Protein AF-A0A3A0DYP3-F1 (afdb_monomer)

Sequence (157 aa):
MLNRRVFAIALAVCALGVLTSTAEARRLRQDPPAAPTPPASPSDAAPAPAAPVYASGCCADAKPCCDPCIKYRHRRNRCFKCCECGTTSATLRVKDACCCCYIDVPVCMPCCVKGEPCVSTRCGLFGRTIVEYSWDCGYRIEVAMTKHGDAIVTYFG

Mean predicted aligned error: 17.24 Å

Structure (mmCIF, N/CA/C/O backbone):
data_AF-A0A3A0DYP3-F1
#
_entry.id   AF-A0A3A0DYP3-F1
#
loop_
_atom_site.group_PDB
_atom_site.id
_atom_site.type_symbol
_atom_site.label_atom_id
_atom_site.label_alt_id
_atom_site.label_comp_id
_atom_site.label_asym_id
_atom_site.label_entity_id
_atom_site.label_seq_id
_atom_site.pdbx_PDB_ins_code
_atom_site.Cartn_x
_atom_site.Cartn_y
_atom_site.Cartn_z
_atom_site.occupancy
_atom_site.B_iso_or_equiv
_atom_site.auth_seq_id
_atom_site.auth_comp_id
_atom_site.auth_asym_id
_atom_site.auth_atom_id
_atom_site.pdbx_PDB_model_num
ATOM 1 N N . MET A 1 1 ? -12.536 39.979 -4.510 1.00 49.19 1 MET A N 1
ATOM 2 C CA . MET A 1 1 ? -13.355 40.232 -5.714 1.00 49.19 1 MET A CA 1
ATOM 3 C C . MET A 1 1 ? -13.111 39.112 -6.715 1.00 49.19 1 MET A C 1
ATOM 5 O O . MET A 1 1 ? -11.956 38.777 -6.907 1.00 49.19 1 MET A O 1
ATOM 9 N N . LEU A 1 2 ? -14.199 38.565 -7.281 1.00 45.53 2 LEU A N 1
ATOM 10 C CA . LEU A 1 2 ? -14.297 37.662 -8.449 1.00 45.53 2 LEU A CA 1
ATOM 11 C C . LEU A 1 2 ? -13.434 36.377 -8.425 1.00 45.53 2 LEU A C 1
ATOM 13 O O . LEU A 1 2 ? -12.230 36.408 -8.587 1.00 45.53 2 LEU A O 1
ATOM 17 N N . ASN A 1 3 ? -14.018 35.186 -8.259 1.00 43.66 3 ASN A N 1
ATOM 18 C CA . ASN A 1 3 ? -14.694 34.533 -9.384 1.00 43.66 3 ASN A CA 1
ATOM 19 C C . ASN A 1 3 ? -15.841 33.610 -8.935 1.00 43.66 3 ASN A C 1
ATOM 21 O O . ASN A 1 3 ? -15.709 32.397 -8.819 1.00 43.66 3 ASN A O 1
ATOM 25 N N . ARG A 1 4 ? -17.023 34.211 -8.756 1.00 50.47 4 ARG A N 1
ATOM 26 C CA . ARG A 1 4 ? -18.318 33.536 -8.537 1.00 50.47 4 ARG A CA 1
ATOM 27 C C . ARG A 1 4 ? -18.973 33.004 -9.829 1.00 50.47 4 ARG A C 1
ATOM 29 O O . ARG A 1 4 ? -20.098 32.529 -9.780 1.00 50.47 4 ARG A O 1
ATOM 36 N N . ARG A 1 5 ? -18.302 33.091 -10.986 1.00 50.88 5 ARG A N 1
ATOM 37 C CA . ARG A 1 5 ? -18.901 32.811 -12.309 1.00 50.88 5 ARG A CA 1
ATOM 38 C C . ARG A 1 5 ? -18.634 31.412 -12.876 1.00 50.88 5 ARG A C 1
ATOM 40 O O . ARG A 1 5 ? -19.340 31.006 -13.786 1.00 50.88 5 ARG A O 1
ATOM 47 N N . VAL A 1 6 ? -17.689 30.648 -12.325 1.00 48.25 6 VAL A N 1
ATOM 48 C CA . VAL A 1 6 ? -17.408 29.278 -12.815 1.00 48.25 6 VAL A CA 1
ATOM 49 C C . VAL A 1 6 ? -18.403 28.249 -12.247 1.00 48.25 6 VAL A C 1
ATOM 51 O O . VAL A 1 6 ? -18.668 27.225 -12.865 1.00 48.25 6 VAL A O 1
ATOM 54 N N . PHE A 1 7 ? -19.044 28.558 -11.115 1.00 46.53 7 PHE A N 1
ATOM 55 C CA . PHE A 1 7 ? -20.012 27.675 -10.451 1.00 46.53 7 PHE A CA 1
ATOM 56 C C . PHE A 1 7 ? -21.372 27.546 -11.160 1.00 46.53 7 PHE A C 1
ATOM 58 O O . PHE A 1 7 ? -22.157 26.677 -10.796 1.00 46.53 7 PHE A O 1
ATOM 65 N N . ALA A 1 8 ? -21.663 28.372 -12.169 1.00 48.62 8 ALA A N 1
ATOM 66 C CA . ALA A 1 8 ? -22.982 28.406 -12.805 1.00 48.62 8 ALA A CA 1
ATOM 67 C C . ALA A 1 8 ? -23.137 27.469 -14.019 1.00 48.62 8 ALA A C 1
ATOM 69 O O . ALA A 1 8 ? -24.260 27.236 -14.450 1.00 48.62 8 ALA A O 1
ATOM 70 N N . ILE A 1 9 ? -22.052 26.911 -14.573 1.00 47.16 9 ILE A N 1
ATOM 71 C CA . ILE A 1 9 ? -22.124 26.136 -15.831 1.00 47.16 9 ILE A CA 1
ATOM 72 C C . ILE A 1 9 ? -22.173 24.615 -15.586 1.00 47.16 9 ILE A C 1
ATOM 74 O O . ILE A 1 9 ? -22.730 23.878 -16.393 1.00 47.16 9 ILE A O 1
ATOM 78 N N . ALA A 1 10 ? -21.700 24.123 -14.437 1.00 42.03 10 ALA A N 1
ATOM 79 C CA . ALA A 1 10 ? -21.746 22.687 -14.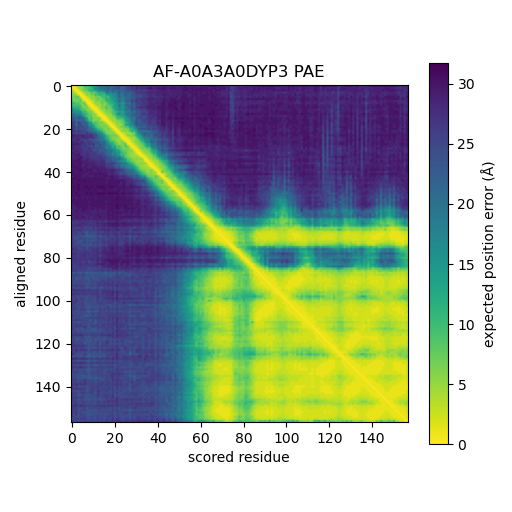125 1.00 42.03 10 ALA A CA 1
ATOM 80 C C . ALA A 1 10 ? -23.122 22.190 -13.625 1.00 42.03 10 ALA A C 1
ATOM 82 O O . ALA A 1 10 ? -23.337 20.987 -13.518 1.00 42.03 10 ALA A O 1
ATOM 83 N N . LEU A 1 11 ? -24.063 23.097 -13.334 1.00 47.62 11 LEU A N 1
ATOM 84 C CA . LEU A 1 11 ? -25.394 22.763 -12.805 1.00 47.62 11 LEU A CA 1
ATOM 85 C C . LEU A 1 11 ? -26.462 22.515 -13.889 1.00 47.62 11 LEU A C 1
ATOM 87 O O . LEU A 1 11 ? -27.558 22.079 -13.558 1.00 47.62 11 LEU A O 1
ATOM 91 N N . ALA A 1 12 ? -26.159 22.746 -15.172 1.00 46.81 12 ALA A N 1
ATOM 92 C CA . ALA A 1 12 ? -27.157 22.708 -16.249 1.00 46.81 12 ALA A CA 1
ATOM 93 C C . ALA A 1 12 ? -27.165 21.423 -17.107 1.00 46.81 12 ALA A C 1
ATOM 95 O O . ALA A 1 12 ? -28.028 21.293 -17.969 1.00 46.81 12 ALA A O 1
ATOM 96 N N . VAL A 1 13 ? -26.252 20.462 -16.896 1.00 48.31 13 VAL A N 1
ATOM 97 C CA . VAL A 1 13 ? -26.131 19.273 -17.778 1.00 48.31 13 VAL A CA 1
ATOM 98 C C . VAL A 1 13 ? -26.645 17.965 -17.153 1.00 48.31 13 VAL A C 1
ATOM 100 O O . VAL A 1 13 ? -27.012 17.051 -17.882 1.00 48.31 13 VAL A O 1
ATOM 103 N N . CYS A 1 14 ? -26.800 17.858 -15.830 1.00 44.19 14 CYS A N 1
ATOM 104 C CA . CYS A 1 14 ? -27.286 16.614 -15.200 1.00 44.19 14 CYS A CA 1
ATOM 105 C C . CYS A 1 14 ? -28.796 16.594 -14.891 1.00 44.19 14 CYS A C 1
ATOM 107 O O . CYS A 1 14 ? -29.244 15.768 -14.102 1.00 44.19 14 CYS A O 1
ATOM 109 N N . ALA A 1 15 ? -29.588 17.482 -15.501 1.00 46.59 15 ALA A N 1
ATOM 110 C CA . ALA A 1 15 ? -31.044 17.543 -15.320 1.00 46.59 15 ALA A CA 1
ATOM 111 C C . ALA A 1 15 ? -31.855 16.869 -16.453 1.00 46.59 15 ALA A C 1
ATOM 113 O O . ALA A 1 15 ? -33.073 17.000 -16.483 1.00 46.59 15 ALA A O 1
ATOM 114 N N . LEU A 1 16 ? -31.214 16.136 -17.375 1.00 54.31 16 LEU A N 1
ATOM 115 C CA . LEU A 1 16 ? -31.876 15.514 -18.541 1.00 54.31 16 LEU A CA 1
ATOM 116 C C . LEU A 1 16 ? -31.851 13.970 -18.559 1.00 54.31 16 LEU A C 1
ATOM 118 O O . LEU A 1 16 ? -32.126 13.363 -19.585 1.00 54.31 16 LEU A O 1
ATOM 122 N N . GLY A 1 17 ? -31.539 13.312 -17.438 1.00 45.53 17 GLY A N 1
ATOM 123 C CA . GLY A 1 17 ? -31.373 11.849 -17.380 1.00 45.53 17 GLY A CA 1
ATOM 124 C C . GLY A 1 17 ? -32.507 11.048 -16.729 1.00 45.53 17 GLY A C 1
ATOM 125 O O . GLY A 1 17 ? -32.281 9.898 -16.367 1.00 45.53 17 GLY A O 1
ATOM 126 N N . VAL A 1 18 ? -33.692 11.628 -16.519 1.00 54.06 18 VAL A N 1
ATOM 127 C CA . VAL A 1 18 ? -34.864 10.900 -15.995 1.00 54.06 18 VAL A CA 1
ATOM 128 C C . VAL A 1 18 ? -35.795 10.575 -17.165 1.00 54.06 18 VAL A C 1
ATOM 130 O O . VAL A 1 18 ? -36.133 11.487 -17.912 1.00 54.06 18 VAL A O 1
ATOM 133 N N . LEU A 1 19 ? -36.229 9.304 -17.250 1.00 55.69 19 LEU A N 1
ATOM 134 C CA . LEU A 1 19 ? -37.325 8.715 -18.058 1.00 55.69 19 LEU A CA 1
ATOM 135 C C . LEU A 1 19 ? -36.908 7.717 -19.161 1.00 55.69 19 LEU A C 1
ATOM 137 O O . LEU A 1 19 ? -37.058 8.000 -20.338 1.00 55.69 19 LEU A O 1
ATOM 141 N N . THR A 1 20 ? -36.497 6.504 -18.772 1.00 54.12 20 THR A N 1
ATOM 142 C CA . THR A 1 20 ? -36.883 5.203 -19.383 1.00 54.12 20 THR A CA 1
ATOM 143 C C . THR A 1 20 ? -36.590 4.130 -18.314 1.00 54.12 20 THR A C 1
ATOM 145 O O . THR A 1 20 ? -35.603 4.252 -17.605 1.00 54.12 20 THR A O 1
ATOM 148 N N . SER A 1 21 ? -37.329 3.062 -18.041 1.00 49.12 21 SER A N 1
ATOM 149 C CA . SER A 1 21 ? -38.629 2.543 -18.443 1.00 49.12 21 SER A CA 1
ATOM 150 C C . SER A 1 21 ? -38.916 1.410 -17.438 1.00 49.12 21 SER A C 1
ATOM 152 O O . SER A 1 21 ? -38.112 0.488 -17.304 1.00 49.12 21 SER A O 1
ATOM 154 N N . THR A 1 22 ? -40.005 1.484 -16.673 1.00 56.69 22 THR A N 1
ATOM 155 C CA . THR A 1 22 ? -40.466 0.399 -15.793 1.00 56.69 22 THR A CA 1
ATOM 156 C C . THR A 1 22 ? -41.339 -0.563 -16.593 1.00 56.69 22 THR A C 1
ATOM 158 O O . THR A 1 22 ? -42.532 -0.303 -16.734 1.00 56.69 22 THR A O 1
ATOM 161 N N . ALA A 1 23 ? -40.775 -1.658 -17.111 1.00 53.50 23 ALA A N 1
ATOM 162 C CA . ALA A 1 23 ? -41.556 -2.764 -17.677 1.00 53.50 23 ALA A CA 1
ATOM 163 C C . ALA A 1 23 ? -40.728 -4.048 -17.905 1.00 53.50 23 ALA A C 1
ATOM 165 O O . ALA A 1 23 ? -40.669 -4.534 -19.022 1.00 53.50 23 ALA A O 1
ATOM 166 N N . GLU A 1 24 ? -40.131 -4.647 -16.872 1.00 52.50 24 GLU A N 1
ATOM 167 C CA . GLU A 1 24 ? -39.920 -6.111 -16.868 1.00 52.50 24 GLU A CA 1
ATOM 168 C C . GLU A 1 24 ? -40.176 -6.663 -15.469 1.00 52.50 24 GLU A C 1
ATOM 170 O O . GLU A 1 24 ? -39.311 -7.071 -14.698 1.00 52.50 24 GLU A O 1
ATOM 175 N N . ALA A 1 25 ? -41.459 -6.624 -15.135 1.00 46.84 25 ALA A N 1
ATOM 176 C CA . ALA A 1 25 ? -42.034 -7.480 -14.131 1.00 46.84 25 ALA A CA 1
ATOM 177 C C . ALA A 1 25 ? -42.180 -8.898 -14.719 1.00 46.84 25 ALA A C 1
ATOM 179 O O . ALA A 1 25 ? -42.709 -9.072 -15.813 1.00 46.84 25 ALA A O 1
ATOM 180 N N . ARG A 1 26 ? -41.836 -9.904 -13.907 1.00 54.12 26 ARG A N 1
ATOM 181 C CA . ARG A 1 26 ? -42.404 -11.266 -13.944 1.00 54.12 26 ARG A CA 1
ATOM 182 C C . ARG A 1 26 ? -42.027 -12.188 -15.114 1.00 54.12 26 ARG A C 1
ATOM 184 O O . ARG A 1 26 ? -42.924 -12.694 -15.774 1.00 54.12 26 ARG A O 1
ATOM 191 N N . ARG A 1 27 ? -40.758 -12.572 -15.253 1.00 54.44 27 ARG A N 1
ATOM 192 C CA . ARG A 1 27 ? -40.360 -13.925 -15.716 1.00 54.44 27 ARG A CA 1
ATOM 193 C C . ARG A 1 27 ? -38.982 -14.224 -15.129 1.00 54.44 27 ARG A C 1
ATOM 195 O O . ARG A 1 27 ? -37.998 -13.745 -15.654 1.00 54.44 27 ARG A O 1
ATOM 202 N N . LEU A 1 28 ? -38.866 -14.812 -13.942 1.00 49.69 28 LEU A N 1
ATOM 203 C CA . LEU A 1 28 ? -38.463 -16.218 -13.810 1.00 49.69 28 LEU A CA 1
ATOM 204 C C . LEU A 1 28 ? -38.693 -16.656 -12.348 1.00 49.69 28 LEU A C 1
ATOM 206 O O . LEU A 1 28 ? -37.791 -16.665 -11.518 1.00 49.69 28 LEU A O 1
ATOM 210 N N . ARG A 1 29 ? -39.942 -16.979 -12.006 1.00 54.25 29 ARG A N 1
ATOM 211 C CA . ARG A 1 29 ? -40.227 -17.993 -10.985 1.00 54.25 29 ARG A CA 1
ATOM 212 C C . ARG A 1 29 ? -40.549 -19.254 -11.763 1.00 54.25 29 ARG A C 1
ATOM 214 O O . ARG A 1 29 ? -41.555 -19.234 -12.461 1.00 54.25 29 ARG A O 1
ATOM 221 N N . GLN A 1 30 ? -39.713 -20.278 -11.625 1.00 53.84 30 GLN A N 1
ATOM 222 C CA . GLN A 1 30 ? -40.032 -21.715 -11.606 1.00 53.84 30 GLN A CA 1
ATOM 223 C C . GLN A 1 30 ? -38.833 -22.497 -12.138 1.00 53.84 30 GLN A C 1
ATOM 225 O O . GLN A 1 30 ? -38.825 -22.918 -13.288 1.00 53.84 30 GLN A O 1
ATOM 230 N N . ASP A 1 31 ? -37.849 -22.717 -11.268 1.00 53.12 31 ASP 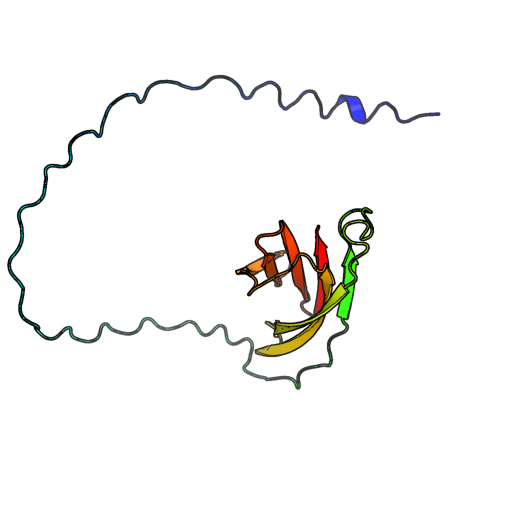A N 1
ATOM 231 C CA . ASP A 1 31 ? -37.004 -23.897 -11.402 1.00 53.12 31 ASP A CA 1
ATOM 232 C C . ASP A 1 31 ? -37.641 -25.031 -10.578 1.00 53.12 31 ASP A C 1
ATOM 234 O O . ASP A 1 31 ? -37.949 -24.831 -9.396 1.00 53.12 31 ASP A O 1
ATOM 238 N N . PRO A 1 32 ? -37.926 -26.194 -11.189 1.00 71.44 32 PRO A N 1
ATOM 239 C CA . PRO A 1 32 ? -38.406 -27.376 -10.484 1.00 71.44 32 PRO A CA 1
ATOM 240 C C . PRO A 1 32 ? -37.293 -27.986 -9.610 1.00 71.44 32 PRO A C 1
ATOM 242 O O . PRO A 1 32 ? -36.113 -27.874 -9.948 1.00 71.44 32 PRO A O 1
ATOM 245 N N . PRO A 1 33 ? -37.630 -28.670 -8.499 1.00 66.00 33 PRO A N 1
ATOM 246 C CA . PRO A 1 33 ? -36.640 -29.398 -7.714 1.00 66.00 33 PRO A CA 1
ATOM 247 C C . PRO A 1 33 ? -36.077 -30.560 -8.543 1.00 66.00 33 PRO A C 1
ATOM 249 O O . PRO A 1 33 ? -36.802 -31.478 -8.928 1.00 66.00 33 PRO A O 1
ATOM 252 N N . ALA A 1 34 ? -34.776 -30.500 -8.828 1.00 58.84 34 ALA A N 1
ATOM 253 C CA . ALA A 1 34 ? -34.045 -31.573 -9.483 1.00 58.84 34 ALA A CA 1
ATOM 254 C C . ALA A 1 34 ? -34.064 -32.839 -8.611 1.00 58.84 34 ALA A C 1
ATOM 256 O O . ALA A 1 34 ? -33.774 -32.800 -7.414 1.00 58.84 34 ALA A O 1
ATOM 257 N N . ALA A 1 35 ? -34.424 -33.961 -9.232 1.00 71.69 35 ALA A N 1
ATOM 258 C CA . ALA A 1 35 ? -34.353 -35.290 -8.643 1.00 71.69 35 ALA A CA 1
ATOM 259 C C . ALA A 1 35 ? -32.901 -35.658 -8.258 1.00 71.69 35 ALA A C 1
ATOM 261 O O . ALA A 1 35 ? -31.962 -35.197 -8.912 1.00 71.69 35 ALA A O 1
ATOM 262 N N . PRO A 1 36 ? -32.697 -36.512 -7.238 1.00 68.25 36 PRO A N 1
ATOM 263 C CA . PRO A 1 36 ? -31.372 -36.991 -6.865 1.00 68.25 36 PRO A CA 1
ATOM 264 C C . PRO A 1 36 ? -30.791 -37.888 -7.967 1.00 68.25 36 PRO A C 1
ATOM 266 O O . PRO A 1 36 ? -31.333 -38.950 -8.277 1.00 68.25 36 PRO A O 1
ATOM 269 N N . THR A 1 37 ? -29.678 -37.459 -8.558 1.00 69.25 37 THR A N 1
ATOM 270 C CA . THR A 1 37 ? -28.865 -38.273 -9.464 1.00 69.25 37 THR A CA 1
ATOM 271 C C . THR A 1 37 ? -27.999 -39.269 -8.673 1.00 69.25 37 THR A C 1
ATOM 273 O O . THR A 1 37 ? -27.466 -38.919 -7.618 1.00 69.25 37 THR A O 1
ATOM 276 N N . PRO A 1 38 ? -27.846 -40.519 -9.152 1.00 74.12 38 PRO A N 1
ATOM 277 C CA . PRO A 1 38 ? -26.956 -41.515 -8.552 1.00 74.12 38 PRO A CA 1
ATOM 278 C C . PRO A 1 38 ? -25.468 -41.149 -8.739 1.00 74.12 38 PRO A C 1
ATOM 280 O O . PRO A 1 38 ? -25.134 -40.397 -9.659 1.00 74.12 38 PRO A O 1
ATOM 283 N N . PRO A 1 39 ? -24.557 -41.683 -7.898 1.00 63.19 39 PRO A N 1
ATOM 284 C CA . PRO A 1 39 ? -23.129 -41.392 -7.984 1.00 63.19 39 PRO A CA 1
ATOM 285 C C . PRO A 1 39 ? -22.526 -41.971 -9.270 1.00 63.19 39 PRO A C 1
ATOM 287 O O . PRO A 1 39 ? -22.543 -43.182 -9.492 1.00 63.19 39 PRO A O 1
ATOM 290 N N . ALA A 1 40 ? -21.988 -41.091 -10.116 1.00 54.91 40 ALA A N 1
ATOM 291 C CA . ALA A 1 40 ? -21.222 -41.462 -11.296 1.00 54.91 40 ALA A CA 1
ATOM 292 C C . ALA A 1 40 ? -19.778 -41.827 -10.911 1.00 54.91 40 ALA A C 1
ATOM 294 O O . ALA A 1 40 ? -19.113 -41.106 -10.165 1.00 54.91 40 ALA A O 1
ATOM 295 N N . SER A 1 41 ? -19.329 -42.965 -11.440 1.00 66.00 41 SER A N 1
ATOM 296 C CA . SER A 1 41 ? -17.976 -43.516 -11.357 1.00 66.00 41 SER A CA 1
ATOM 297 C C . SER A 1 41 ? -16.876 -42.549 -11.823 1.00 66.00 41 SER A C 1
ATOM 299 O O . SER A 1 41 ? -17.119 -41.719 -12.701 1.00 66.00 41 SER A O 1
ATOM 301 N N . PRO A 1 42 ? -15.636 -42.707 -11.321 1.00 60.72 42 PRO A N 1
ATOM 302 C CA . PRO A 1 42 ? -14.478 -41.977 -11.817 1.00 60.72 42 PRO A CA 1
ATOM 303 C C . PRO A 1 42 ? -14.038 -42.579 -13.157 1.00 60.72 42 PRO A C 1
ATOM 305 O O . PRO A 1 42 ? -13.536 -43.699 -13.202 1.00 60.72 42 PRO A O 1
ATOM 308 N N . SER A 1 43 ? -14.248 -41.841 -14.247 1.00 58.62 43 SER A N 1
ATOM 309 C CA . SER A 1 43 ? -13.662 -42.149 -15.552 1.00 58.62 43 SER A CA 1
ATOM 310 C C . SER A 1 43 ? -12.759 -40.993 -15.967 1.00 58.62 43 SER A C 1
ATOM 312 O O . SER A 1 43 ? -13.156 -39.829 -15.926 1.00 58.62 43 SER A O 1
ATOM 314 N N . ASP A 1 44 ? -11.535 -41.362 -16.313 1.00 54.38 44 ASP A N 1
ATOM 315 C CA . ASP A 1 44 ? -10.371 -40.551 -16.643 1.00 54.38 44 ASP A CA 1
ATOM 316 C C . ASP A 1 44 ? -10.660 -39.291 -17.474 1.00 54.38 44 ASP A C 1
ATOM 318 O O . ASP A 1 44 ? -10.982 -39.346 -18.663 1.00 54.38 44 ASP A O 1
ATOM 322 N N . ALA A 1 45 ? -10.471 -38.126 -16.849 1.00 56.69 45 ALA A N 1
ATOM 323 C CA . ALA A 1 45 ? -10.382 -36.857 -17.554 1.00 56.69 45 ALA A CA 1
ATOM 324 C C . ALA A 1 45 ? -8.977 -36.723 -18.158 1.00 56.69 45 ALA A C 1
ATOM 326 O O . ALA A 1 45 ? -7.991 -36.495 -17.455 1.00 56.69 45 ALA A O 1
ATOM 327 N N . ALA A 1 46 ? -8.900 -36.874 -19.479 1.00 65.00 46 ALA A N 1
ATOM 328 C CA . ALA A 1 46 ? -7.713 -36.570 -20.264 1.00 65.00 46 ALA A CA 1
ATOM 329 C C . ALA A 1 46 ? -7.253 -35.110 -20.036 1.00 65.00 46 ALA A C 1
ATOM 331 O O . ALA A 1 46 ? -8.094 -34.211 -19.923 1.00 65.00 46 ALA A O 1
ATOM 332 N N . PRO A 1 47 ? -5.937 -34.836 -19.989 1.00 59.09 47 PRO A N 1
ATOM 333 C CA . PRO A 1 47 ? -5.429 -33.483 -19.806 1.00 59.09 47 PRO A CA 1
ATOM 334 C C . PRO A 1 47 ? -5.739 -32.619 -21.035 1.00 59.09 47 PRO A C 1
ATOM 336 O O . PRO A 1 47 ? -5.339 -32.930 -22.158 1.00 59.09 47 PRO A O 1
ATOM 339 N N . ALA A 1 48 ? -6.452 -31.515 -20.811 1.00 65.38 48 ALA A N 1
ATOM 340 C CA . ALA A 1 48 ? -6.670 -30.480 -21.813 1.00 65.38 48 ALA A CA 1
ATOM 341 C C . ALA A 1 48 ? -5.323 -29.877 -22.270 1.00 65.38 48 ALA A C 1
ATOM 343 O O . ALA A 1 48 ? -4.420 -29.709 -21.443 1.00 65.38 48 ALA A O 1
ATOM 344 N N . PRO A 1 49 ? -5.167 -29.515 -23.558 1.00 56.94 49 PRO A N 1
ATOM 345 C CA . PRO A 1 49 ? -3.962 -28.851 -24.034 1.00 56.94 49 PRO A CA 1
ATOM 346 C C . PRO A 1 49 ? -3.826 -27.482 -23.358 1.00 56.94 49 PRO A C 1
ATOM 348 O O . PRO A 1 49 ? -4.715 -26.633 -23.442 1.00 56.94 49 PRO A O 1
ATOM 351 N N . ALA A 1 50 ? -2.702 -27.286 -22.669 1.00 56.25 50 ALA A N 1
ATOM 352 C CA . ALA A 1 50 ? -2.341 -26.024 -22.047 1.00 56.25 50 ALA A CA 1
ATOM 353 C C . ALA A 1 50 ? -2.315 -24.914 -2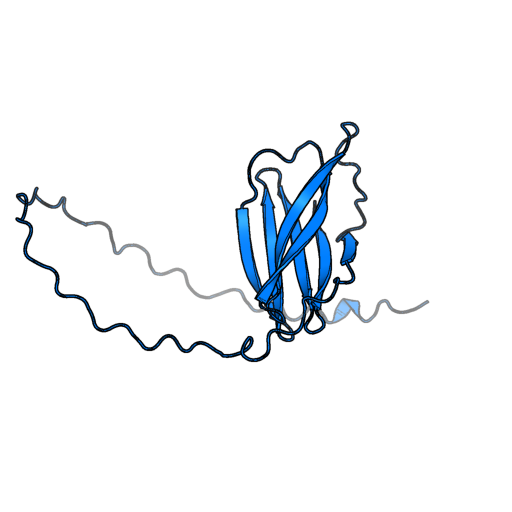3.108 1.00 56.25 50 ALA A C 1
ATOM 355 O O . ALA A 1 50 ? -1.554 -24.978 -24.075 1.00 56.25 50 ALA A O 1
ATOM 356 N N . ALA A 1 51 ? -3.155 -23.894 -22.931 1.00 56.16 51 ALA A N 1
ATOM 357 C CA . ALA A 1 51 ? -3.072 -22.674 -23.718 1.00 56.16 51 ALA A CA 1
ATOM 358 C C . ALA A 1 51 ? -1.667 -22.055 -23.556 1.00 56.16 51 ALA A C 1
ATOM 360 O O . ALA A 1 51 ? -1.121 -22.086 -22.447 1.00 56.16 51 ALA A O 1
ATOM 361 N N . PRO A 1 52 ? -1.073 -21.477 -24.618 1.00 49.72 52 PRO A N 1
ATOM 362 C CA . PRO A 1 52 ? 0.193 -20.774 -24.498 1.00 49.72 52 PRO A CA 1
ATOM 363 C C . PRO A 1 52 ? -0.005 -19.586 -23.561 1.00 49.72 52 PRO A C 1
ATOM 365 O O . PRO A 1 52 ? -0.689 -18.611 -23.876 1.00 49.72 52 PRO A O 1
ATOM 368 N N . VAL A 1 53 ? 0.586 -19.690 -22.375 1.00 52.62 53 VAL A N 1
ATOM 369 C CA . VAL A 1 53 ? 0.732 -18.571 -21.458 1.00 52.62 53 VAL A CA 1
ATOM 370 C C . VAL A 1 53 ? 1.631 -17.583 -22.190 1.00 52.62 53 VAL A C 1
ATOM 372 O O . VAL A 1 53 ? 2.828 -17.826 -22.339 1.00 52.62 53 VAL A O 1
ATOM 375 N N . TYR A 1 54 ? 1.057 -16.501 -22.718 1.00 50.41 54 TYR A N 1
ATOM 376 C CA . TYR A 1 54 ? 1.834 -15.358 -23.180 1.00 50.41 54 TYR A CA 1
ATOM 377 C C . TYR A 1 54 ? 2.537 -14.786 -21.949 1.00 50.41 54 TYR A C 1
ATOM 379 O O . TYR A 1 54 ? 2.016 -13.911 -21.260 1.00 50.41 54 TYR A O 1
ATOM 387 N N . ALA A 1 55 ? 3.707 -15.337 -21.630 1.00 49.78 55 ALA A N 1
A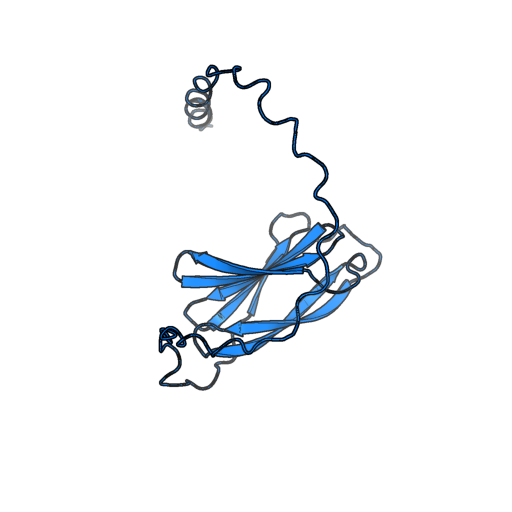TOM 388 C CA . ALA A 1 55 ? 4.652 -14.738 -20.719 1.00 49.78 55 ALA A CA 1
ATOM 389 C C . ALA A 1 55 ? 5.098 -13.440 -21.391 1.00 49.78 55 ALA A C 1
ATOM 391 O O . ALA A 1 55 ? 6.016 -13.425 -22.207 1.00 49.78 55 ALA A O 1
ATOM 392 N N . SER A 1 56 ? 4.378 -12.353 -21.115 1.00 53.78 56 SER A N 1
ATOM 393 C CA . SER A 1 56 ? 4.833 -11.004 -21.416 1.00 53.78 56 SER A CA 1
ATOM 394 C C . SER A 1 56 ? 6.179 -10.840 -20.714 1.00 53.78 56 SER A C 1
ATOM 396 O O . SER A 1 56 ? 6.235 -10.673 -19.494 1.00 53.78 56 SER A O 1
ATOM 398 N N . GLY A 1 57 ? 7.253 -11.020 -21.483 1.00 47.09 57 GLY A N 1
ATOM 399 C CA . GLY A 1 57 ? 8.635 -11.102 -21.030 1.00 47.09 57 GLY A CA 1
ATOM 400 C C . GLY A 1 57 ? 9.169 -9.764 -20.544 1.00 47.09 57 GLY A C 1
ATOM 401 O O . GLY A 1 57 ? 10.064 -9.199 -21.157 1.00 47.09 57 GLY A O 1
ATOM 402 N N . CYS A 1 58 ? 8.639 -9.259 -19.432 1.00 54.00 58 CYS A N 1
ATOM 403 C CA . CYS A 1 58 ? 9.182 -8.074 -18.772 1.00 54.00 58 CYS A CA 1
ATOM 404 C C . CYS A 1 58 ? 10.408 -8.391 -17.897 1.00 54.00 58 CYS A C 1
ATOM 406 O O . CYS A 1 58 ? 11.107 -7.464 -17.515 1.00 54.00 58 CYS A O 1
ATOM 408 N N . CYS A 1 59 ? 10.687 -9.665 -17.581 1.00 51.25 59 CYS A N 1
ATOM 409 C CA . CYS A 1 59 ? 11.754 -10.048 -16.640 1.00 51.25 59 CYS A CA 1
ATOM 410 C C . CYS A 1 59 ? 12.970 -10.740 -17.305 1.00 51.25 59 CYS A C 1
ATOM 412 O O . CYS A 1 59 ? 13.705 -11.433 -16.606 1.00 51.25 59 CYS A O 1
ATOM 414 N N . ALA A 1 60 ? 13.173 -10.631 -18.629 1.00 54.72 60 ALA A N 1
ATOM 415 C CA . ALA A 1 60 ? 14.288 -11.315 -19.313 1.00 54.72 60 ALA A CA 1
ATOM 416 C C . ALA A 1 60 ? 15.671 -10.810 -18.853 1.00 54.72 60 ALA A C 1
ATOM 418 O O . ALA A 1 60 ? 16.626 -11.580 -18.819 1.00 54.72 60 ALA A O 1
ATOM 419 N N . ASP A 1 61 ? 15.733 -9.560 -18.390 1.00 56.81 61 ASP A N 1
ATOM 420 C CA . ASP A 1 61 ? 16.907 -8.951 -17.777 1.00 56.81 61 ASP A CA 1
ATOM 421 C C . ASP A 1 61 ? 16.529 -8.510 -16.360 1.00 56.81 61 ASP A C 1
ATOM 423 O O . ASP A 1 61 ? 16.094 -7.378 -16.133 1.00 56.81 61 ASP A O 1
ATOM 427 N N . ALA A 1 62 ? 16.617 -9.429 -15.394 1.00 55.12 62 ALA A N 1
ATOM 428 C CA . ALA A 1 62 ? 16.344 -9.134 -13.991 1.00 55.12 62 ALA A CA 1
ATOM 429 C C . ALA A 1 62 ? 17.395 -8.146 -13.460 1.00 55.12 62 ALA A C 1
ATOM 431 O O . ALA A 1 62 ? 18.438 -8.527 -12.927 1.00 55.12 62 ALA A O 1
ATOM 432 N N . LYS A 1 63 ? 17.135 -6.849 -13.646 1.00 64.06 63 LYS A N 1
ATOM 433 C CA . LYS A 1 63 ? 17.909 -5.778 -13.026 1.00 64.06 63 LYS A CA 1
ATOM 434 C C . LYS A 1 63 ? 17.930 -6.033 -11.511 1.00 64.06 63 LYS A C 1
ATOM 436 O O . LYS A 1 63 ? 16.874 -6.360 -10.961 1.00 64.06 63 LYS A O 1
ATOM 441 N N . PRO A 1 64 ? 19.080 -5.878 -10.823 1.00 68.50 64 PRO A N 1
ATOM 442 C CA . PRO A 1 64 ? 19.109 -5.949 -9.366 1.00 68.50 64 PRO A CA 1
ATOM 443 C C . PRO A 1 64 ? 18.031 -5.022 -8.808 1.00 68.50 64 PRO A C 1
ATOM 445 O O . PRO A 1 64 ? 17.941 -3.864 -9.234 1.00 68.50 64 PRO A O 1
ATOM 448 N N . CYS A 1 65 ? 17.187 -5.557 -7.920 1.00 65.75 65 CYS A N 1
ATOM 449 C CA . CYS A 1 65 ? 16.073 -4.815 -7.343 1.00 65.75 65 CYS A CA 1
ATOM 450 C C . CYS A 1 65 ? 16.648 -3.525 -6.740 1.00 65.75 65 CYS A C 1
ATOM 452 O O . CYS A 1 65 ? 17.488 -3.580 -5.844 1.00 65.75 65 CYS A O 1
ATOM 454 N N . CYS A 1 66 ? 16.277 -2.369 -7.288 1.00 68.44 66 CYS A N 1
ATOM 455 C CA . CYS A 1 66 ? 16.709 -1.101 -6.717 1.00 68.44 66 CYS A CA 1
ATOM 456 C C . CYS A 1 66 ? 15.982 -0.900 -5.387 1.00 68.44 66 CYS A C 1
ATOM 458 O O . CYS A 1 66 ? 14.786 -1.183 -5.313 1.00 68.44 66 CYS A O 1
ATOM 460 N N . ASP A 1 67 ? 16.676 -0.370 -4.378 1.00 83.31 67 ASP A N 1
ATOM 461 C CA . ASP A 1 67 ? 16.024 0.083 -3.152 1.00 83.31 67 ASP A CA 1
ATOM 462 C C . ASP A 1 67 ? 15.005 1.175 -3.519 1.00 83.31 67 ASP A C 1
ATOM 464 O O . ASP A 1 67 ? 15.387 2.237 -4.028 1.00 83.31 67 ASP A O 1
ATOM 468 N N . PRO A 1 68 ? 13.698 0.922 -3.343 1.00 87.00 68 PRO A N 1
ATOM 469 C CA . PRO A 1 68 ? 12.672 1.816 -3.847 1.00 87.00 68 PRO A CA 1
ATOM 470 C C . PRO A 1 68 ? 12.564 3.050 -2.952 1.00 87.00 68 PRO A C 1
ATOM 472 O O . PRO A 1 68 ? 12.564 2.955 -1.72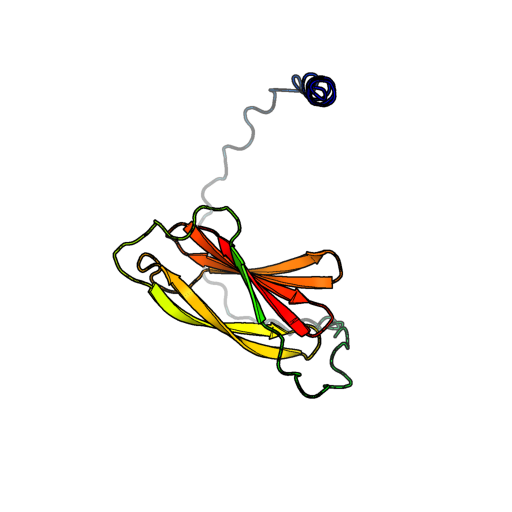3 1.00 87.00 68 PRO A O 1
ATOM 475 N N . CYS A 1 69 ? 12.380 4.231 -3.544 1.00 92.56 69 CYS A N 1
ATOM 476 C CA . CYS A 1 69 ? 12.022 5.407 -2.759 1.00 92.56 69 CYS A CA 1
ATOM 477 C C . CYS A 1 69 ? 10.553 5.292 -2.322 1.00 92.56 69 CYS A C 1
ATOM 479 O O . CYS A 1 69 ? 9.644 5.354 -3.155 1.00 92.56 69 CYS A O 1
ATOM 481 N N . ILE A 1 70 ? 10.312 5.135 -1.016 1.00 95.31 70 ILE A N 1
ATOM 482 C CA . ILE A 1 70 ? 8.959 5.020 -0.458 1.00 95.31 70 ILE A CA 1
ATOM 483 C C . ILE A 1 70 ? 8.443 6.401 -0.045 1.00 95.31 70 ILE A C 1
ATOM 485 O O . ILE A 1 70 ? 9.017 7.074 0.811 1.00 95.31 70 ILE A O 1
ATOM 489 N N . LYS A 1 71 ? 7.325 6.829 -0.640 1.00 96.06 71 LYS A N 1
ATOM 490 C CA . LYS A 1 71 ? 6.665 8.108 -0.339 1.00 96.06 71 LYS A CA 1
ATOM 491 C C . LYS A 1 71 ? 5.309 7.868 0.306 1.00 96.06 71 LYS A C 1
ATOM 493 O O . LYS A 1 71 ? 4.441 7.246 -0.299 1.00 96.06 71 LYS A O 1
ATOM 498 N N . TYR A 1 72 ? 5.097 8.443 1.484 1.00 94.12 72 TYR A N 1
ATOM 499 C CA . TYR A 1 72 ? 3.844 8.326 2.228 1.00 94.12 72 TYR A CA 1
ATOM 500 C C . TYR A 1 72 ? 2.930 9.527 1.977 1.00 94.12 72 TYR A C 1
ATOM 502 O O . TYR A 1 72 ? 3.368 10.678 1.965 1.00 94.12 72 TYR A O 1
ATOM 510 N N . ARG A 1 73 ? 1.643 9.259 1.754 1.00 92.75 73 ARG A N 1
ATOM 511 C CA . ARG A 1 73 ? 0.599 10.257 1.510 1.00 92.75 73 ARG A CA 1
ATOM 512 C C . ARG A 1 73 ? -0.639 9.925 2.327 1.00 92.75 73 ARG A C 1
ATOM 514 O O . ARG A 1 73 ? -1.035 8.771 2.434 1.00 92.75 73 ARG A O 1
ATOM 521 N N . HIS A 1 74 ? -1.311 10.957 2.815 1.00 88.88 74 HIS A N 1
ATOM 522 C CA . HIS A 1 74 ? -2.608 10.821 3.469 1.00 88.88 74 HIS A CA 1
ATOM 523 C C . HIS A 1 74 ? -3.674 11.466 2.585 1.00 88.88 74 HIS A C 1
ATOM 525 O O . HIS A 1 74 ? -3.615 12.660 2.283 1.00 88.88 74 HIS A O 1
ATOM 531 N N . ARG A 1 75 ? -4.638 10.672 2.110 1.00 79.50 75 ARG A N 1
ATOM 532 C CA . ARG A 1 75 ? -5.780 11.194 1.355 1.00 79.50 75 ARG A CA 1
ATOM 533 C C . ARG A 1 75 ? -6.839 11.642 2.361 1.00 79.50 75 ARG A C 1
ATOM 535 O O . ARG A 1 75 ? -7.444 10.808 3.018 1.00 79.50 75 ARG A O 1
ATOM 542 N N . ARG A 1 76 ? -7.117 12.955 2.360 1.00 67.56 76 ARG A N 1
ATOM 543 C CA . ARG A 1 76 ? -8.013 13.723 3.259 1.00 67.56 76 ARG A CA 1
ATOM 544 C C . ARG A 1 76 ? -7.299 14.201 4.532 1.00 67.56 76 ARG A C 1
ATOM 546 O O . ARG A 1 76 ? -6.711 13.416 5.259 1.00 67.56 76 ARG A O 1
ATOM 553 N N . ASN A 1 77 ? -7.425 15.502 4.827 1.00 51.88 77 ASN A N 1
ATOM 554 C CA . ASN A 1 77 ? -6.856 16.198 5.999 1.00 51.88 77 ASN A CA 1
ATOM 555 C C . ASN A 1 77 ? -7.432 15.748 7.356 1.00 51.88 77 ASN A C 1
ATOM 557 O O . ASN A 1 77 ? -7.252 16.430 8.364 1.00 51.88 77 ASN A O 1
ATOM 561 N N . ARG A 1 78 ? -8.113 14.601 7.423 1.00 54.66 78 ARG A N 1
ATOM 562 C CA . ARG A 1 78 ? -8.411 13.957 8.699 1.00 54.66 78 ARG A CA 1
ATOM 563 C C . ARG A 1 78 ? -7.163 13.200 9.117 1.00 54.66 78 ARG A C 1
ATOM 565 O O . ARG A 1 78 ? -7.083 11.985 9.027 1.00 54.66 78 ARG A O 1
ATOM 572 N N . CYS A 1 79 ? -6.163 13.980 9.519 1.00 49.19 79 CYS A N 1
ATOM 573 C CA . CYS A 1 79 ? -5.022 13.504 10.273 1.00 49.19 79 CYS A CA 1
ATOM 574 C C . CYS A 1 79 ? -5.575 12.717 11.461 1.00 49.19 79 CYS A C 1
ATOM 576 O O . CYS A 1 79 ? -6.142 13.326 12.362 1.00 49.19 79 CYS A O 1
ATOM 578 N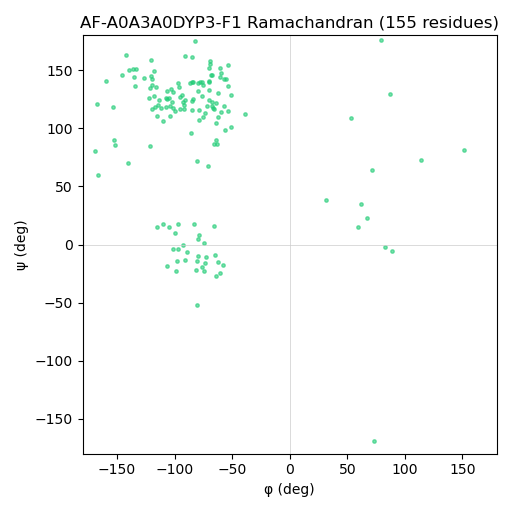 N . PHE A 1 80 ? -5.557 11.386 11.351 1.00 54.09 80 PHE A N 1
ATOM 579 C CA . PHE A 1 80 ? -5.414 10.391 12.414 1.00 54.09 80 PHE A CA 1
ATOM 580 C C . PHE A 1 80 ? -5.979 10.734 13.812 1.00 54.09 80 PHE A C 1
ATOM 582 O O . PHE A 1 80 ? -5.430 10.329 14.826 1.00 54.09 80 PHE A O 1
ATOM 589 N N . LYS A 1 81 ? -7.133 11.404 13.900 1.00 52.72 81 LYS A N 1
ATOM 590 C CA . LYS A 1 81 ? -7.890 11.583 15.151 1.00 52.72 81 LYS A CA 1
ATOM 591 C C . LYS A 1 81 ? -8.693 10.334 15.529 1.00 52.72 81 LYS A C 1
ATOM 593 O O . LYS A 1 81 ? -9.530 10.400 16.418 1.00 52.72 81 LYS A O 1
ATOM 598 N N . CYS A 1 82 ? -8.497 9.215 14.830 1.00 47.59 82 CYS A N 1
ATOM 599 C CA . CYS A 1 82 ? -9.347 8.045 15.015 1.00 47.59 82 CYS A CA 1
ATOM 600 C C . CYS A 1 82 ? -9.044 7.258 16.292 1.00 47.59 82 CYS A C 1
ATOM 602 O O . CYS A 1 82 ? -9.933 6.537 16.730 1.00 47.59 82 CYS A O 1
ATOM 604 N N . CYS A 1 83 ? -7.871 7.385 16.925 1.00 47.91 83 CYS A N 1
ATOM 605 C CA . CYS A 1 83 ? -7.581 6.612 18.134 1.00 47.91 83 CYS A CA 1
ATOM 606 C C . CYS A 1 83 ? -6.559 7.317 19.044 1.00 47.91 83 CYS A C 1
ATOM 608 O O . CYS A 1 83 ? -5.398 7.448 18.671 1.00 47.91 83 CYS A O 1
ATOM 610 N N . GLU A 1 84 ? -6.943 7.659 20.277 1.00 58.12 84 GLU A N 1
ATOM 611 C CA . GLU A 1 84 ? -5.987 7.861 21.390 1.00 58.12 84 GLU A CA 1
ATOM 612 C C . GLU A 1 84 ? -5.260 6.547 21.761 1.00 58.12 84 GLU A C 1
ATOM 614 O O . GLU A 1 84 ? -4.287 6.540 22.506 1.00 58.12 84 GLU A O 1
ATOM 619 N N . CYS A 1 85 ? -5.706 5.421 21.198 1.00 61.91 85 CYS A N 1
ATOM 620 C CA . CYS A 1 85 ? -5.259 4.059 21.487 1.00 61.91 85 CYS A CA 1
ATOM 621 C C . CYS A 1 85 ? -3.978 3.611 20.746 1.00 61.91 85 CYS A C 1
ATOM 623 O O . CYS A 1 85 ? -3.700 2.416 20.677 1.00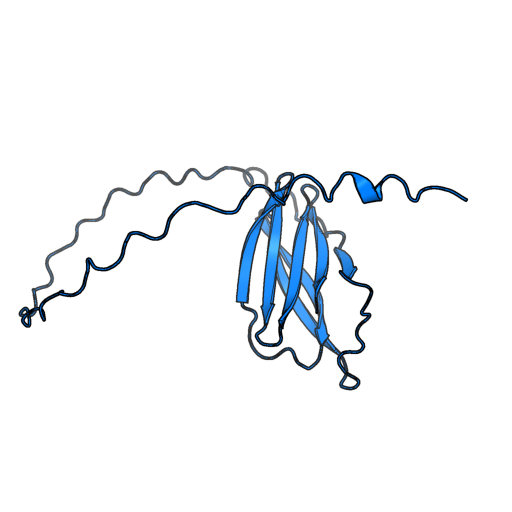 61.91 85 CYS A O 1
ATOM 625 N N . GLY A 1 86 ? -3.188 4.542 20.205 1.00 75.88 86 GLY A N 1
ATOM 626 C CA . GLY A 1 86 ? -1.898 4.249 19.570 1.00 75.88 86 GLY A CA 1
ATOM 627 C C . GLY A 1 86 ? -1.976 3.697 18.139 1.00 75.88 86 GLY A C 1
ATOM 628 O O . GLY A 1 86 ? -3.047 3.475 17.569 1.00 75.88 86 GLY A O 1
ATOM 629 N N . THR A 1 87 ? -0.798 3.511 17.539 1.00 85.69 87 THR A N 1
ATOM 630 C CA . THR A 1 87 ? -0.610 2.964 16.186 1.00 85.69 87 THR A CA 1
ATOM 631 C C . THR A 1 87 ? 0.218 1.690 16.236 1.00 85.69 87 THR A C 1
ATOM 633 O O . THR A 1 87 ? 1.197 1.621 16.977 1.00 85.69 87 THR A O 1
ATOM 636 N N . THR A 1 88 ? -0.122 0.717 15.400 1.00 89.12 88 THR A N 1
ATOM 637 C CA . THR A 1 88 ? 0.637 -0.525 15.229 1.00 89.12 88 THR A CA 1
ATOM 638 C C . THR A 1 88 ? 1.439 -0.457 13.934 1.00 89.12 88 THR A C 1
ATOM 640 O O . THR A 1 88 ? 0.910 -0.051 12.898 1.00 89.12 88 THR A O 1
ATOM 643 N N . SER A 1 89 ? 2.714 -0.840 13.976 1.00 90.62 89 SER A N 1
ATOM 644 C CA . SER A 1 89 ? 3.538 -0.996 12.778 1.00 90.62 89 SER A CA 1
ATOM 645 C C . SER A 1 89 ? 3.316 -2.371 12.148 1.00 90.62 89 SER A C 1
ATOM 647 O O . SER A 1 89 ? 3.201 -3.379 12.843 1.00 90.62 89 SER A O 1
ATOM 649 N N . ALA A 1 90 ? 3.263 -2.417 10.823 1.00 93.19 90 ALA A N 1
ATOM 650 C CA . ALA A 1 90 ? 3.247 -3.651 10.048 1.00 93.19 90 ALA A CA 1
ATOM 651 C C . ALA A 1 90 ? 4.081 -3.485 8.779 1.00 93.19 90 ALA A C 1
ATOM 653 O O . ALA A 1 90 ? 4.368 -2.367 8.359 1.00 93.19 90 ALA A O 1
ATOM 654 N N . THR A 1 91 ? 4.440 -4.600 8.152 1.00 96.19 91 THR A N 1
ATOM 655 C CA . THR A 1 91 ? 5.187 -4.609 6.893 1.00 96.19 91 THR A CA 1
ATOM 656 C C . THR A 1 91 ? 4.331 -5.262 5.819 1.00 96.19 91 THR A C 1
ATOM 658 O O . THR A 1 91 ? 3.949 -6.423 5.947 1.00 96.19 91 THR A O 1
ATOM 661 N N . LEU A 1 92 ? 4.008 -4.511 4.767 1.00 95.69 92 LEU A N 1
ATOM 662 C CA . LEU A 1 92 ? 3.258 -5.007 3.617 1.00 95.69 92 LEU A CA 1
ATOM 663 C C . LEU A 1 92 ? 4.227 -5.467 2.535 1.00 95.69 92 LEU A C 1
ATOM 665 O O . LEU A 1 92 ? 5.102 -4.709 2.125 1.00 95.69 92 LEU A O 1
ATOM 669 N N . ARG A 1 93 ? 4.041 -6.686 2.035 1.00 95.06 93 ARG A N 1
ATOM 670 C CA . ARG A 1 93 ? 4.862 -7.234 0.956 1.00 95.06 93 ARG A CA 1
ATOM 671 C C . ARG A 1 93 ? 4.175 -7.015 -0.388 1.00 95.06 93 ARG A C 1
ATOM 673 O O . ARG A 1 93 ? 3.097 -7.557 -0.629 1.00 95.06 93 ARG A O 1
ATOM 680 N N . VAL A 1 94 ? 4.799 -6.229 -1.262 1.00 93.94 94 VAL A N 1
ATOM 681 C CA . VAL A 1 94 ? 4.246 -5.823 -2.566 1.00 93.94 94 VAL A CA 1
ATOM 682 C C . VAL A 1 94 ? 5.154 -6.316 -3.684 1.00 93.94 94 VAL A C 1
ATOM 684 O O . VAL A 1 94 ? 6.372 -6.211 -3.586 1.00 93.94 94 VAL A O 1
ATOM 687 N N . LYS A 1 95 ? 4.574 -6.855 -4.761 1.00 89.75 95 LYS A N 1
ATOM 688 C CA . LYS A 1 95 ? 5.336 -7.259 -5.947 1.00 89.75 95 LYS A CA 1
ATOM 689 C C . LYS A 1 95 ? 5.549 -6.059 -6.868 1.00 89.75 95 LYS A C 1
ATOM 691 O O . LYS A 1 95 ? 4.579 -5.445 -7.312 1.00 89.75 95 LYS A O 1
ATOM 696 N N . ASP A 1 96 ? 6.803 -5.757 -7.185 1.00 85.44 96 ASP A N 1
ATOM 697 C CA . ASP A 1 96 ? 7.141 -4.804 -8.234 1.00 85.44 96 ASP A CA 1
ATOM 698 C C . ASP A 1 96 ? 6.941 -5.447 -9.609 1.00 85.44 96 ASP A C 1
ATOM 700 O O . ASP A 1 96 ? 7.455 -6.529 -9.900 1.00 85.44 96 ASP A O 1
ATOM 704 N N . ALA A 1 97 ? 6.191 -4.763 -10.466 1.00 78.81 97 ALA A N 1
ATOM 705 C CA . ALA A 1 97 ? 5.962 -5.196 -11.836 1.00 78.81 97 ALA A CA 1
ATOM 706 C C . ALA A 1 97 ? 7.188 -4.966 -12.736 1.00 78.81 97 ALA A C 1
ATOM 708 O O . ALA A 1 97 ? 7.301 -5.629 -13.762 1.00 78.81 97 ALA A O 1
ATOM 709 N N . CYS A 1 98 ? 8.085 -4.041 -12.371 1.00 75.06 98 CYS A N 1
ATOM 710 C CA . CYS A 1 98 ? 9.266 -3.711 -13.167 1.00 75.06 98 CYS A CA 1
ATOM 711 C C . CYS A 1 98 ? 10.392 -4.731 -12.955 1.00 75.06 98 CYS A C 1
ATOM 713 O O . CYS A 1 98 ? 10.887 -5.310 -13.915 1.00 75.06 98 CYS A O 1
ATOM 715 N N . CYS A 1 99 ? 10.759 -4.993 -11.697 1.00 74.88 99 CYS A N 1
ATOM 716 C CA . CYS A 1 99 ? 11.880 -5.883 -11.378 1.00 74.88 99 CYS A CA 1
ATOM 717 C C . CYS A 1 99 ? 11.446 -7.322 -11.053 1.00 74.88 99 CYS A C 1
ATOM 719 O O . CYS A 1 99 ? 12.284 -8.176 -10.786 1.00 74.88 99 CYS A O 1
ATOM 721 N N . CYS A 1 100 ? 10.138 -7.601 -11.019 1.00 79.69 100 CYS A N 1
ATOM 722 C CA . CYS A 1 100 ? 9.574 -8.900 -10.631 1.00 79.69 100 CYS A CA 1
ATOM 723 C C . CYS A 1 100 ? 9.958 -9.334 -9.190 1.00 79.69 100 CYS A C 1
ATOM 725 O O . CYS A 1 100 ? 9.738 -10.485 -8.809 1.00 79.69 100 CYS A O 1
ATOM 727 N N . CYS A 1 101 ? 10.468 -8.395 -8.380 1.00 86.00 101 CYS A N 1
ATOM 728 C CA . CYS A 1 101 ? 10.880 -8.568 -6.987 1.00 86.00 101 CYS A CA 1
ATOM 729 C C . CYS A 1 101 ? 9.736 -8.266 -6.011 1.00 86.00 101 CYS A C 1
ATOM 731 O O . CYS A 1 101 ? 8.772 -7.580 -6.350 1.00 86.00 101 CYS A O 1
ATOM 733 N N . TYR A 1 102 ? 9.872 -8.726 -4.768 1.00 90.75 102 TYR A N 1
ATOM 734 C CA . TYR A 1 102 ? 9.021 -8.280 -3.667 1.00 90.75 102 TYR A CA 1
ATOM 735 C C . TYR A 1 102 ? 9.724 -7.188 -2.868 1.00 90.75 102 TYR A C 1
ATOM 737 O O . TYR A 1 102 ? 10.916 -7.296 -2.598 1.00 90.75 102 TYR A O 1
ATOM 745 N N . ILE A 1 103 ? 8.967 -6.169 -2.486 1.00 92.31 103 ILE A N 1
ATOM 746 C CA . ILE A 1 103 ? 9.406 -5.053 -1.655 1.00 92.31 103 ILE A CA 1
ATOM 747 C C . ILE A 1 103 ? 8.616 -5.100 -0.354 1.00 92.31 103 ILE A C 1
ATOM 749 O O . ILE A 1 103 ? 7.391 -5.258 -0.370 1.00 92.31 103 ILE A O 1
ATOM 753 N N . ASP A 1 104 ? 9.326 -4.915 0.751 1.00 95.06 104 ASP A N 1
ATOM 754 C CA . ASP A 1 104 ? 8.751 -4.786 2.081 1.00 95.06 104 ASP A CA 1
ATOM 755 C C . ASP A 1 104 ? 8.496 -3.307 2.389 1.00 95.06 104 ASP A C 1
ATOM 757 O O . ASP A 1 104 ? 9.407 -2.480 2.426 1.00 95.06 104 ASP A O 1
ATOM 761 N N . VAL A 1 105 ? 7.227 -2.959 2.579 1.00 95.38 105 VAL A N 1
ATOM 762 C CA . VAL A 1 105 ? 6.761 -1.588 2.786 1.00 95.38 105 VAL A CA 1
ATOM 763 C C . VAL A 1 105 ? 6.296 -1.439 4.235 1.00 95.38 105 VAL A C 1
ATOM 765 O O . VAL A 1 105 ? 5.224 -1.946 4.579 1.00 95.38 105 VAL A O 1
ATOM 768 N N . PRO A 1 106 ? 7.060 -0.756 5.105 1.00 95.31 106 PRO A N 1
ATOM 769 C CA . PRO A 1 106 ? 6.634 -0.519 6.476 1.00 95.31 106 PRO A CA 1
ATOM 770 C C . PRO A 1 106 ? 5.477 0.485 6.501 1.00 95.31 106 PRO A C 1
ATOM 772 O O . PRO A 1 106 ? 5.521 1.535 5.862 1.00 95.31 106 PRO A O 1
ATOM 775 N N . VAL A 1 107 ? 4.424 0.172 7.248 1.00 93.75 107 VAL A N 1
ATOM 776 C CA . VAL A 1 107 ? 3.225 1.000 7.387 1.00 93.75 107 VAL A CA 1
ATOM 777 C C . VAL A 1 107 ? 2.818 1.128 8.848 1.00 93.75 107 VAL A C 1
ATOM 779 O O . VAL A 1 107 ? 3.039 0.228 9.657 1.00 93.75 107 VAL A O 1
ATOM 782 N N . CYS A 1 108 ? 2.182 2.250 9.176 1.00 90.25 108 CYS A N 1
ATOM 783 C CA . CYS A 1 108 ? 1.577 2.479 10.484 1.00 90.25 108 CYS A CA 1
ATOM 784 C C . CYS A 1 108 ? 0.056 2.422 10.349 1.00 90.25 108 CYS A C 1
ATOM 786 O O . CYS A 1 108 ? -0.526 3.148 9.543 1.00 90.25 108 CYS A O 1
ATOM 788 N N . MET A 1 109 ? -0.583 1.577 11.151 1.00 89.75 109 MET A N 1
ATOM 789 C CA . MET A 1 109 ? -2.021 1.327 11.122 1.00 89.75 109 MET A CA 1
ATOM 790 C C . MET A 1 109 ? -2.665 1.736 12.453 1.00 89.75 109 MET A C 1
ATOM 792 O O . MET A 1 109 ? -2.014 1.671 13.499 1.00 89.75 109 MET A O 1
ATOM 796 N N . PRO A 1 110 ? -3.935 2.173 12.453 1.00 88.88 110 PRO A N 1
ATOM 797 C CA . PRO A 1 110 ? -4.669 2.434 13.688 1.00 88.88 110 PRO A CA 1
ATOM 798 C C . PRO A 1 110 ? -4.980 1.128 14.434 1.00 88.88 110 PRO A C 1
ATOM 800 O O . PRO A 1 110 ? -5.115 0.071 13.823 1.00 88.88 110 PRO A O 1
ATOM 803 N N . CYS A 1 111 ? -5.180 1.205 15.751 1.00 88.25 111 CYS A N 1
ATOM 804 C CA . CYS A 1 111 ? -5.470 0.038 16.597 1.00 88.25 111 CYS A CA 1
ATOM 805 C C . CYS A 1 111 ? -6.785 -0.698 16.254 1.00 88.25 111 CYS A C 1
ATOM 807 O O . CYS A 1 111 ? -7.026 -1.803 16.740 1.00 88.25 111 CYS A O 1
ATOM 809 N N . CYS A 1 112 ? -7.676 -0.077 15.471 1.00 87.12 112 CYS A N 1
ATOM 810 C CA . CYS A 1 112 ? -8.916 -0.703 15.014 1.00 87.12 112 CYS A CA 1
ATOM 811 C C . CYS A 1 112 ? -8.678 -1.757 13.925 1.00 87.12 112 CYS A C 1
ATOM 813 O O . CYS A 1 112 ? -9.567 -2.567 13.666 1.00 87.12 112 CYS A O 1
ATOM 815 N N . VAL A 1 113 ? -7.500 -1.754 13.295 1.00 90.75 113 VAL A N 1
ATOM 816 C CA . VAL A 1 113 ? -7.098 -2.765 12.321 1.00 90.75 113 VAL A CA 1
ATOM 817 C C . VAL A 1 113 ? -6.807 -4.073 13.050 1.00 90.75 113 VAL A C 1
ATOM 819 O O . VAL A 1 113 ? -5.932 -4.145 13.911 1.00 90.75 113 VAL A O 1
ATOM 822 N N . LYS A 1 114 ? -7.563 -5.113 12.702 1.00 91.50 114 LYS A N 1
ATOM 823 C CA . LYS A 1 114 ? -7.418 -6.475 13.220 1.00 91.50 114 LYS A CA 1
ATOM 824 C C . LYS A 1 114 ? -7.527 -7.458 12.059 1.00 91.50 114 LYS A C 1
ATOM 826 O O . LYS A 1 114 ? -8.232 -7.178 11.094 1.00 91.50 114 LYS A O 1
ATOM 831 N N . GLY A 1 115 ? -6.870 -8.606 12.193 1.00 92.56 115 GLY A N 1
ATOM 832 C CA . GLY A 1 115 ? -6.908 -9.664 11.184 1.00 92.56 115 GLY A CA 1
ATOM 833 C C . GLY A 1 115 ? -6.113 -9.343 9.918 1.00 92.56 115 GLY A C 1
ATOM 834 O O . GLY A 1 115 ? -5.315 -8.402 9.872 1.00 92.56 115 GLY A O 1
ATOM 835 N N . GLU A 1 116 ? -6.318 -10.172 8.901 1.00 94.75 116 GLU A N 1
ATOM 836 C CA . GLU A 1 116 ? -5.646 -10.056 7.610 1.00 94.75 116 GLU A CA 1
ATOM 837 C C . GLU A 1 116 ? -6.386 -9.070 6.696 1.00 94.75 116 GLU A C 1
ATOM 839 O O . GLU A 1 116 ? -7.619 -9.065 6.670 1.00 94.75 116 GLU A O 1
ATOM 844 N N . PRO A 1 117 ? -5.667 -8.225 5.938 1.00 96.75 117 PRO A N 1
ATOM 845 C CA . PRO A 1 117 ? -6.304 -7.384 4.941 1.00 96.75 117 PRO A CA 1
ATOM 846 C C . PRO A 1 117 ? -6.866 -8.215 3.791 1.00 96.75 117 PRO A C 1
ATOM 848 O O . PRO A 1 117 ? -6.236 -9.155 3.305 1.00 96.75 117 PRO A O 1
ATOM 851 N N . CYS A 1 118 ? -7.980 -7.756 3.241 1.00 97.38 118 CYS A N 1
ATOM 852 C CA . CYS A 1 118 ? -8.374 -8.102 1.888 1.00 97.38 118 CYS A CA 1
ATOM 853 C C . CYS A 1 118 ? -7.424 -7.405 0.903 1.00 97.38 118 CYS A C 1
ATOM 855 O O . CYS A 1 118 ? -7.263 -6.183 0.934 1.00 97.38 118 CYS A O 1
ATOM 857 N N . VAL A 1 119 ? -6.782 -8.181 0.027 1.00 97.56 119 VAL A N 1
ATOM 858 C CA . VAL A 1 119 ? -5.811 -7.671 -0.949 1.00 97.56 119 VAL A CA 1
ATOM 859 C C . VAL A 1 119 ? -6.428 -7.691 -2.338 1.00 97.56 119 VAL A C 1
ATOM 861 O O . VAL A 1 119 ? -6.863 -8.733 -2.822 1.00 97.56 119 VAL A O 1
ATOM 864 N N . SER A 1 120 ? -6.423 -6.547 -3.015 1.00 96.19 120 SER A N 1
ATOM 865 C CA . SER A 1 120 ? -6.805 -6.450 -4.422 1.00 96.19 120 SER A CA 1
ATOM 866 C C . SER A 1 120 ? -5.709 -5.762 -5.222 1.00 96.19 120 SER A C 1
ATOM 868 O O . SER A 1 120 ? -5.026 -4.864 -4.736 1.00 96.19 120 SER A O 1
ATOM 870 N N . THR A 1 121 ? -5.499 -6.209 -6.457 1.00 94.88 121 THR A N 1
ATOM 871 C CA . THR A 1 121 ? -4.489 -5.635 -7.351 1.00 94.88 121 THR A CA 1
ATOM 872 C C . THR A 1 121 ? -5.162 -5.140 -8.614 1.00 94.88 121 THR A C 1
ATOM 874 O O . THR A 1 121 ? -5.981 -5.843 -9.204 1.00 94.88 121 THR A O 1
ATOM 877 N N . ARG A 1 122 ? -4.805 -3.931 -9.044 1.00 93.31 122 ARG A N 1
ATOM 878 C CA . ARG A 1 122 ? -5.286 -3.356 -10.298 1.00 93.31 122 ARG A CA 1
ATOM 879 C C . ARG A 1 122 ? -4.188 -2.610 -11.038 1.00 93.31 122 ARG A C 1
ATOM 881 O O . ARG A 1 122 ? -3.297 -2.007 -10.437 1.00 93.31 122 ARG A O 1
ATOM 888 N N . CYS A 1 123 ? -4.301 -2.596 -12.359 1.00 88.69 123 CYS A N 1
ATOM 889 C CA . CYS A 1 123 ? -3.491 -1.737 -13.209 1.00 88.69 123 CYS A CA 1
ATOM 890 C C . CYS A 1 123 ? -4.065 -0.315 -13.171 1.00 88.69 123 CYS A C 1
ATOM 892 O O . CYS A 1 123 ? -5.201 -0.069 -13.570 1.00 88.69 123 CYS A O 1
ATOM 894 N N . GLY A 1 124 ? -3.284 0.623 -12.650 1.00 85.81 124 GLY A N 1
ATOM 895 C CA . GLY A 1 124 ? -3.565 2.048 -12.706 1.00 85.81 124 GLY A CA 1
ATOM 896 C C . GLY A 1 124 ? -3.142 2.677 -14.035 1.00 85.81 124 GLY A C 1
ATOM 897 O O . GLY A 1 124 ? -2.504 2.062 -14.891 1.00 85.81 124 GLY A O 1
ATOM 898 N N . LEU A 1 125 ? -3.464 3.961 -14.188 1.00 83.75 125 LEU A N 1
ATOM 899 C CA . LEU A 1 125 ? -3.037 4.762 -15.336 1.00 83.75 125 LEU A CA 1
ATOM 900 C C . LEU A 1 125 ? -1.502 4.825 -15.429 1.00 83.75 125 LEU A C 1
ATOM 902 O O . LEU A 1 125 ? -0.807 4.864 -14.411 1.00 83.75 125 LEU A O 1
ATOM 906 N N . PHE A 1 126 ? -0.988 4.900 -16.659 1.00 82.88 126 PHE A N 1
ATOM 907 C CA . PHE A 1 126 ? 0.449 4.959 -16.969 1.00 82.88 126 PHE A CA 1
ATOM 908 C C . PHE A 1 126 ? 1.251 3.726 -16.523 1.00 82.88 126 PHE A C 1
ATOM 910 O O . PHE A 1 126 ? 2.401 3.860 -16.102 1.00 82.88 126 PHE A O 1
ATOM 917 N N . GLY A 1 127 ? 0.645 2.535 -16.591 1.00 80.38 127 GLY A N 1
ATOM 918 C CA . GLY A 1 127 ? 1.333 1.273 -16.296 1.00 80.38 127 GLY A CA 1
ATOM 919 C C . GLY A 1 127 ? 1.746 1.128 -14.832 1.00 80.38 127 GLY A C 1
ATOM 920 O O . GLY A 1 127 ? 2.686 0.404 -14.522 1.00 80.38 127 GLY A O 1
ATOM 921 N N . ARG A 1 128 ? 1.083 1.853 -13.924 1.00 89.38 128 ARG A N 1
ATOM 922 C CA . ARG A 1 128 ? 1.312 1.713 -12.484 1.00 89.38 128 ARG A CA 1
ATOM 923 C C . ARG A 1 128 ? 0.567 0.495 -11.976 1.00 89.38 128 ARG A C 1
ATOM 925 O O . ARG A 1 128 ? -0.593 0.304 -12.328 1.00 89.38 128 ARG A O 1
ATOM 932 N N . THR A 1 129 ? 1.186 -0.267 -11.093 1.00 92.25 129 THR A N 1
ATOM 933 C CA . THR A 1 129 ? 0.483 -1.333 -10.373 1.00 92.25 129 THR A CA 1
ATOM 934 C C . THR A 1 129 ? 0.036 -0.780 -9.035 1.00 92.25 129 THR A C 1
ATOM 936 O O . THR A 1 129 ? 0.840 -0.190 -8.316 1.00 92.25 129 THR A O 1
ATOM 939 N N . ILE A 1 130 ? -1.250 -0.911 -8.722 1.00 95.62 130 ILE A N 1
ATOM 940 C CA . ILE A 1 130 ? -1.823 -0.464 -7.454 1.00 95.62 130 ILE A CA 1
ATOM 941 C C . ILE A 1 130 ? -2.288 -1.703 -6.704 1.00 95.62 130 ILE A C 1
ATOM 943 O O . ILE A 1 130 ? -3.150 -2.433 -7.195 1.00 95.62 130 ILE A O 1
ATOM 947 N N . VAL A 1 131 ? -1.719 -1.913 -5.522 1.00 97.06 131 VAL A N 1
ATOM 948 C CA . VAL A 1 131 ? -2.158 -2.936 -4.575 1.00 97.06 131 VAL A CA 1
ATOM 949 C C . VAL A 1 131 ? -2.919 -2.239 -3.458 1.00 97.06 131 VAL A C 1
ATOM 951 O O . VAL A 1 131 ? -2.384 -1.356 -2.790 1.00 97.06 131 VAL A O 1
ATOM 954 N N . GLU A 1 132 ? -4.185 -2.591 -3.293 1.00 97.31 132 GLU A N 1
ATOM 955 C CA . GLU A 1 132 ? -5.058 -2.064 -2.253 1.00 97.31 132 GLU A CA 1
ATOM 956 C C . GLU A 1 132 ? -5.236 -3.120 -1.162 1.00 97.31 132 GLU A C 1
ATOM 958 O O . GLU A 1 132 ? -5.626 -4.254 -1.442 1.00 97.31 132 GLU A O 1
ATOM 963 N N . TYR A 1 133 ? -4.946 -2.718 0.071 1.00 97.56 133 TYR A N 1
ATOM 964 C CA . TYR A 1 133 ? -5.158 -3.480 1.292 1.00 97.56 133 TYR A CA 1
ATOM 965 C C . TYR A 1 133 ? -6.330 -2.848 2.033 1.00 97.56 133 TYR A C 1
ATOM 967 O O . TYR A 1 133 ? -6.253 -1.673 2.399 1.00 97.56 133 TYR A O 1
ATOM 975 N N . SER A 1 134 ? -7.410 -3.593 2.238 1.00 95.94 134 SER A N 1
ATOM 976 C CA . SER A 1 134 ? -8.596 -3.131 2.958 1.00 95.94 134 SER A CA 1
ATOM 977 C C . SER A 1 134 ? -8.873 -4.000 4.179 1.00 95.94 134 SER A C 1
ATOM 979 O O . SER A 1 134 ? -8.644 -5.205 4.165 1.00 95.94 134 SER A O 1
ATOM 981 N N . TRP A 1 135 ? -9.366 -3.377 5.246 1.00 95.19 135 TRP A N 1
ATOM 982 C CA . TRP A 1 135 ? -9.758 -4.054 6.481 1.00 95.19 135 TRP A CA 1
ATOM 983 C C . TRP A 1 135 ? -11.232 -3.807 6.790 1.00 95.19 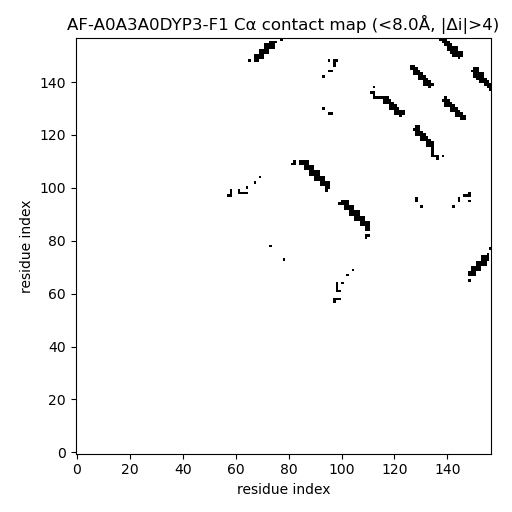135 TRP A C 1
ATOM 985 O O . TRP A 1 135 ? -11.806 -2.796 6.377 1.00 95.19 135 TRP A O 1
ATOM 995 N N . ASP A 1 136 ? -11.818 -4.688 7.598 1.00 93.00 136 ASP A N 1
ATOM 996 C CA . ASP A 1 136 ? -13.236 -4.639 7.976 1.00 93.00 136 ASP A CA 1
ATOM 997 C C . ASP A 1 136 ? -13.628 -3.349 8.711 1.00 93.00 136 ASP A C 1
ATOM 999 O O . ASP A 1 136 ? -14.777 -2.915 8.665 1.00 93.00 136 ASP A O 1
ATOM 1003 N N . CYS A 1 137 ? -12.667 -2.683 9.358 1.00 89.81 137 CYS A N 1
ATOM 1004 C CA . CYS A 1 137 ? -12.881 -1.399 10.023 1.00 89.81 137 CYS A CA 1
ATOM 1005 C C . CYS A 1 137 ? -13.011 -0.205 9.054 1.00 89.81 137 CYS A C 1
ATOM 1007 O O . CYS A 1 137 ? -13.152 0.932 9.503 1.00 89.81 137 CYS A O 1
ATOM 1009 N N . GLY A 1 138 ? -12.941 -0.433 7.737 1.00 90.38 138 GLY A N 1
ATOM 1010 C CA . GLY A 1 138 ? -13.020 0.602 6.700 1.00 90.38 138 GLY A CA 1
ATOM 1011 C C . GLY A 1 138 ? -11.697 1.320 6.422 1.00 90.38 138 GLY A C 1
ATOM 1012 O O . GLY A 1 138 ? -11.632 2.167 5.527 1.00 90.38 138 GLY A O 1
ATOM 1013 N N . TYR A 1 139 ? -10.635 0.976 7.155 1.00 91.81 139 TYR A N 1
ATOM 1014 C CA . TYR A 1 139 ? -9.285 1.440 6.865 1.00 91.81 139 TYR A CA 1
ATOM 1015 C C . TYR A 1 139 ? -8.771 0.785 5.585 1.00 91.81 139 TYR A C 1
ATOM 1017 O O . TYR A 1 139 ? -8.997 -0.405 5.350 1.00 91.81 139 TYR A O 1
ATOM 1025 N N . ARG A 1 140 ? -8.068 1.554 4.752 1.00 94.56 140 ARG A N 1
ATOM 1026 C CA . ARG A 1 140 ? -7.446 1.018 3.539 1.00 94.56 140 ARG A CA 1
ATOM 1027 C C . ARG A 1 140 ? -6.130 1.715 3.214 1.00 94.56 140 ARG A C 1
ATOM 1029 O O . ARG A 1 140 ? -5.972 2.923 3.413 1.00 94.56 140 ARG A O 1
ATOM 1036 N N . ILE A 1 141 ? -5.199 0.948 2.666 1.00 95.94 141 ILE A N 1
ATOM 1037 C CA . ILE A 1 141 ? -3.895 1.408 2.194 1.00 95.94 141 ILE A CA 1
ATOM 1038 C C . ILE A 1 141 ? -3.778 1.057 0.716 1.00 95.94 141 ILE A C 1
ATOM 1040 O O . ILE A 1 141 ? -3.912 -0.101 0.339 1.00 95.94 141 ILE A O 1
ATOM 1044 N N . GLU A 1 142 ? -3.479 2.045 -0.119 1.00 96.88 142 GLU A N 1
ATOM 1045 C CA . GLU A 1 142 ? -3.083 1.807 -1.507 1.00 96.88 142 GLU A CA 1
ATOM 1046 C C . GLU A 1 142 ? -1.567 1.955 -1.634 1.00 96.88 142 GLU A C 1
ATOM 1048 O O . GLU A 1 142 ? -1.019 3.021 -1.344 1.00 96.88 142 GLU A O 1
ATOM 1053 N N . VAL A 1 143 ? -0.891 0.913 -2.108 1.00 96.88 143 VAL A N 1
ATOM 1054 C CA . VAL A 1 143 ? 0.519 0.962 -2.493 1.00 96.88 143 VAL A CA 1
ATOM 1055 C C . VAL A 1 143 ? 0.600 0.985 -4.013 1.00 96.88 143 VAL A C 1
ATOM 1057 O O . VAL A 1 143 ? 0.273 0.011 -4.688 1.00 96.88 143 VAL A O 1
ATOM 1060 N N . ALA A 1 144 ? 1.011 2.124 -4.562 1.00 95.44 144 ALA A N 1
ATOM 1061 C CA . ALA A 1 144 ? 1.189 2.304 -5.994 1.00 95.44 144 ALA A CA 1
ATOM 1062 C C . ALA A 1 144 ? 2.670 2.206 -6.365 1.00 95.44 144 ALA A C 1
ATOM 1064 O O . ALA A 1 144 ? 3.468 3.060 -5.973 1.00 95.44 144 ALA A O 1
ATOM 1065 N N . MET A 1 145 ? 3.010 1.208 -7.174 1.00 94.44 145 MET A N 1
ATOM 1066 C CA . MET A 1 145 ? 4.330 1.049 -7.774 1.00 94.44 145 MET A CA 1
ATOM 1067 C C . MET A 1 145 ? 4.420 1.887 -9.048 1.00 94.44 145 MET A C 1
ATOM 1069 O O . MET A 1 145 ? 3.576 1.796 -9.948 1.00 94.44 145 MET A O 1
ATOM 1073 N N . THR A 1 146 ? 5.431 2.745 -9.120 1.00 90.50 146 THR A N 1
ATOM 1074 C CA . THR A 1 146 ? 5.716 3.546 -10.312 1.00 90.50 146 THR A CA 1
ATOM 1075 C C . THR A 1 146 ? 6.564 2.756 -11.308 1.00 90.50 146 THR A C 1
ATOM 1077 O O . THR A 1 146 ? 7.273 1.828 -10.938 1.00 90.50 146 THR A O 1
ATOM 1080 N N . LYS A 1 147 ? 6.579 3.184 -12.575 1.00 85.50 147 LYS A N 1
ATOM 1081 C CA . LYS A 1 147 ? 7.448 2.605 -13.616 1.00 85.50 147 LYS A CA 1
ATOM 1082 C C . LYS A 1 147 ? 8.953 2.659 -13.298 1.00 85.50 147 LYS A C 1
ATOM 1084 O O . LYS A 1 147 ? 9.734 1.981 -13.950 1.00 85.50 147 LYS A O 1
ATOM 1089 N N . HIS A 1 148 ? 9.358 3.508 -12.352 1.00 84.25 148 HIS A N 1
ATOM 1090 C CA . HIS A 1 148 ? 10.751 3.665 -11.936 1.00 84.25 148 HIS A CA 1
ATOM 1091 C C . HIS A 1 148 ? 11.123 2.770 -10.745 1.00 84.25 148 HIS A C 1
ATOM 1093 O O . HIS A 1 148 ? 12.265 2.816 -10.307 1.00 84.25 148 HIS A O 1
ATOM 1099 N N . GLY A 1 149 ? 10.180 1.978 -10.223 1.00 86.12 149 GLY A N 1
ATOM 1100 C CA . GLY A 1 149 ? 10.377 1.158 -9.028 1.00 86.12 149 GLY A CA 1
ATOM 1101 C C . GLY A 1 149 ? 10.049 1.878 -7.716 1.00 86.12 149 GLY A C 1
ATOM 1102 O O . GLY A 1 149 ? 10.016 1.237 -6.677 1.00 86.12 149 GLY A O 1
ATOM 1103 N N . ASP A 1 150 ? 9.739 3.181 -7.730 1.00 91.38 150 ASP A N 1
ATOM 1104 C CA . ASP A 1 150 ? 9.328 3.886 -6.505 1.00 91.38 150 ASP A CA 1
ATOM 1105 C C . ASP A 1 150 ? 7.953 3.416 -6.017 1.00 91.38 150 ASP A C 1
ATOM 1107 O O . ASP A 1 150 ? 7.049 3.181 -6.829 1.00 91.38 150 ASP A O 1
ATOM 1111 N N . ALA A 1 151 ? 7.769 3.397 -4.696 1.00 94.38 151 ALA A N 1
ATOM 1112 C CA . ALA A 1 151 ? 6.510 3.055 -4.046 1.00 94.38 151 ALA A CA 1
ATOM 1113 C C . ALA A 1 151 ? 5.834 4.308 -3.472 1.00 94.38 151 ALA A C 1
ATOM 1115 O O . ALA A 1 151 ? 6.444 5.115 -2.769 1.00 94.38 1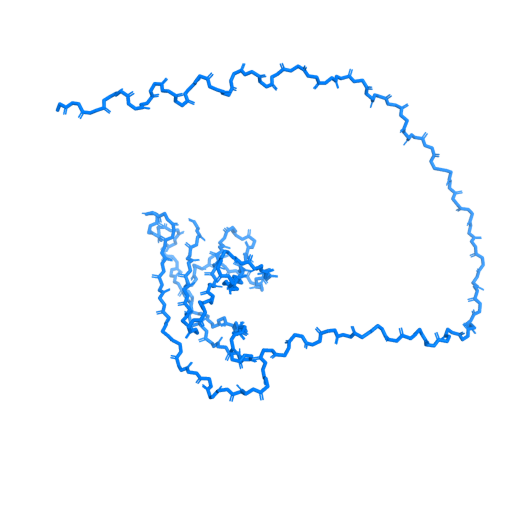51 ALA A O 1
ATOM 1116 N N . ILE A 1 152 ? 4.541 4.478 -3.743 1.00 95.62 152 ILE A N 1
ATOM 1117 C CA . ILE A 1 152 ? 3.722 5.543 -3.157 1.00 95.62 152 ILE A CA 1
ATOM 1118 C C . ILE A 1 152 ? 2.648 4.896 -2.292 1.00 95.62 152 ILE A C 1
ATOM 1120 O O . ILE A 1 152 ? 1.714 4.290 -2.811 1.00 95.62 152 ILE A O 1
ATOM 1124 N N . VAL A 1 153 ? 2.761 5.070 -0.981 1.00 96.06 153 VAL A N 1
ATOM 1125 C CA . VAL A 1 153 ? 1.802 4.570 0.005 1.00 96.06 153 VAL A CA 1
ATOM 1126 C C . VAL A 1 153 ? 0.776 5.656 0.278 1.00 96.06 153 VAL A C 1
ATOM 1128 O O . VAL A 1 153 ? 1.130 6.767 0.671 1.00 96.06 153 VAL A O 1
ATOM 1131 N N . THR A 1 154 ? -0.499 5.353 0.065 1.00 95.12 154 THR A N 1
ATOM 1132 C CA . THR A 1 154 ? -1.605 6.275 0.311 1.00 95.12 154 THR A CA 1
ATOM 1133 C C . THR A 1 154 ? -2.556 5.689 1.340 1.00 95.12 154 THR A C 1
ATOM 1135 O O . THR A 1 154 ? -3.203 4.675 1.097 1.00 95.12 154 THR A O 1
ATOM 1138 N N . TYR A 1 155 ? -2.663 6.363 2.478 1.00 92.88 155 TYR A N 1
ATOM 1139 C CA . TYR A 1 155 ? -3.570 5.993 3.556 1.00 92.88 155 TYR A CA 1
ATOM 1140 C C . TYR A 1 155 ? -4.957 6.600 3.344 1.00 92.88 155 TYR A C 1
ATOM 1142 O O . TYR A 1 155 ? -5.074 7.783 2.992 1.00 92.88 155 TYR A O 1
ATOM 1150 N N . PHE A 1 156 ? -5.996 5.815 3.628 1.00 90.00 156 PHE A N 1
ATOM 1151 C CA . PHE A 1 156 ? -7.380 6.266 3.696 1.00 90.00 156 PHE A CA 1
ATOM 1152 C C . PHE A 1 156 ? -8.056 5.706 4.956 1.00 90.00 156 PHE A C 1
ATOM 1154 O O . PHE A 1 156 ? -7.920 4.526 5.277 1.00 90.00 156 PHE A O 1
ATOM 1161 N N . GLY A 1 157 ? -8.812 6.565 5.632 1.00 77.50 157 GLY A N 1
ATOM 1162 C CA . GLY A 1 157 ? -9.570 6.282 6.848 1.00 77.50 157 GLY A CA 1
ATOM 1163 C C . GLY A 1 157 ? -10.412 7.487 7.237 1.00 77.50 157 GLY A C 1
ATOM 1164 O O . GLY A 1 157 ? -10.153 8.592 6.694 1.00 77.50 157 GLY A O 1
#

pLDDT: mean 73.47, std 18.99, range [42.03, 97.56]

Foldseek 3Di:
DDDPDVVPPVPPPPPPPDDDDPDDPDPDDDDDDDDDDDDDDDDDDDDDPDDPPPPPPLAPPQDPQDPAAEAEAEDDPPPPPPDPPDWDKDWDWDQAPNNRDIDTHIDIHDPVADDFWDWDWDQDPPRKIWIKTAGPVGKIWIWIQDNVRHTYIYTDD

Secondary structure (DSSP, 8-state):
----SGGGTTTSSTTS--------------PPPPPPPPPPP----PPPPPP------S-SS--------EEEEESSS--STT-TT-EEEEEEEEE-TTT--EEEEEEEEETT--SPPEEEEEE-GGG-EEEEEE-TTS-EEEEEEPTTS-EEEEEE-

Radius of gyration: 25.6 Å; Cα contacts (8 Å, |Δi|>4): 188; chains: 1; bounding box: 62×84×46 Å

Solvent-accessible surface area (backbone atoms only — not comparable to full-atom values): 10655 Å² total; per-residue (Å²): 133,85,82,83,70,72,76,68,67,77,72,73,72,82,81,76,83,82,88,85,81,97,80,85,81,88,85,85,88,81,82,77,86,79,76,91,76,78,90,78,77,95,70,87,80,75,84,74,83,78,74,85,76,80,72,78,75,66,61,83,71,66,54,79,76,70,89,54,60,76,43,83,45,71,59,62,93,68,70,76,78,84,52,96,74,50,70,46,78,48,71,48,80,43,76,41,84,69,51,72,40,78,44,80,42,80,44,80,39,57,66,76,70,67,87,76,62,52,77,49,76,45,81,44,82,88,76,17,44,33,40,37,36,35,37,93,76,65,39,33,40,37,41,34,36,43,82,85,56,28,34,38,38,36,41,40,108

Nearest PDB structures (foldseek):
  4fma-assembly1_A  TM=7.485E-01  e=2.389E+00  Escherichia coli
  4fma-assembly17_L  TM=7.348E-01  e=4.252E+00  Escherichia coli
  3dz3-assembly1_A  TM=6.725E-01  e=3.789E+00  Homo sapiens
  4fma-assembly8_H  TM=7.524E-01  e=6.009E+00  Escherichia coli
  4fma-assembly18_J  TM=7.060E-01  e=6.009E+00  Escherichia coli